Protein AF-A0A5J4P991-F1 (afdb_monomer)

Nearest PDB structures (foldseek):
  1sul-assembly2_B  TM=8.605E-01  e=2.873E-03  Bacillus subtilis
  7szs-assembly1_B  TM=7.754E-01  e=6.994E-03  Klebsiella pneumoniae subsp. pneumoniae HS11286
  7szs-assembly1_A  TM=8.284E-01  e=1.295E-02  Klebsiella pneumoniae subsp. pneumoniae HS11286
  5n4f-assembly1_A  TM=2.657E-01  e=2.353E+00  Galerina marginata

InterPro domains:
  IPR006073 GTP binding domain [PF01926] (2-83)
  IPR027417 P-loop containing nucleoside triphosphate hydrolase [G3DSA:3.40.50.300] (1-86)
  IPR027417 P-loop containing nucleoside triphosphate hydrolase [SSF52540] (2-86)
  IPR030393 EngB-type guanine nucleotide-binding (G) domain [PS51706] (1-86)

Organism: NCBI:txid433724

Secondary structure (DSSP, 8-state):
-------S----EEEEETTTEEEEEPPPTT-TTS-HHHHHHHHHHHHHHHHH-TT---------TTSPPPHHHHHHHHHHHHTT--

Radius of gyration: 14.64 Å; Cα contacts (8 Å, |Δi|>4): 50; chains: 1; bounding box: 34×31×31 Å

Solvent-accessible surface area (backbone atoms only — not comparable to full-atom values): 5810 Å² total; per-residue (Å²): 135,83,78,90,64,92,80,86,77,86,63,75,47,78,43,77,44,95,86,76,49,73,53,70,49,69,69,67,92,78,62,76,90,54,60,72,71,58,46,52,55,47,49,50,53,52,49,52,50,70,74,66,40,83,85,64,79,69,67,86,86,90,74,65,87,91,50,78,86,47,72,69,56,52,55,50,54,48,52,35,55,77,71,67,58,82

Foldseek 3Di:
DPDPDPDDDFDWDWDQDPVPDTDIDQPDLPPPPDDPVVNVVSVVVVVCCQQVVPPDDADDDDDDPVDDQDPSNVVVVVVCVVSVGD

Structure (mmCIF, N/CA/C/O backbone):
data_AF-A0A5J4P991-F1
#
_entry.id   AF-A0A5J4P991-F1
#
loop_
_atom_site.group_PDB
_atom_site.id
_atom_site.type_symbol
_atom_site.label_atom_id
_atom_site.label_alt_id
_atom_site.label_comp_id
_atom_site.label_asym_id
_atom_site.label_entity_id
_atom_site.label_seq_id
_atom_site.pdbx_PDB_ins_code
_atom_site.Cartn_x
_atom_site.Cartn_y
_atom_site.Cartn_z
_atom_site.occupancy
_atom_site.B_iso_or_equiv
_atom_site.auth_seq_id
_atom_site.auth_comp_id
_atom_site.auth_asym_id
_atom_site.auth_atom_id
_atom_site.pdbx_PDB_model_num
ATOM 1 N N . MET A 1 1 ? -20.882 16.323 -13.335 1.00 32.19 1 MET A N 1
ATOM 2 C CA . MET A 1 1 ? -19.745 16.765 -14.169 1.00 32.19 1 MET A CA 1
ATOM 3 C C . MET A 1 1 ? -18.547 15.897 -13.834 1.00 32.19 1 MET A C 1
ATOM 5 O O . MET A 1 1 ? -17.917 16.099 -12.805 1.00 32.19 1 MET A O 1
ATOM 9 N N . THR A 1 2 ? -18.298 14.864 -14.631 1.00 37.81 2 THR A N 1
ATOM 10 C CA . THR A 1 2 ? -17.127 13.989 -14.506 1.00 37.81 2 THR A CA 1
ATOM 11 C C . THR A 1 2 ? -15.935 14.711 -15.129 1.00 37.81 2 THR A C 1
ATOM 13 O O . THR A 1 2 ? -15.959 15.050 -16.306 1.00 37.81 2 THR A O 1
ATOM 16 N N . SER A 1 3 ? -14.936 15.039 -14.309 1.00 33.56 3 SER A N 1
ATOM 17 C CA . SER A 1 3 ? -13.747 15.793 -14.716 1.00 33.56 3 SER A CA 1
ATOM 18 C C . SER A 1 3 ? -12.902 14.984 -15.703 1.00 33.56 3 SER A C 1
ATOM 20 O O . SER A 1 3 ? -12.308 13.967 -15.351 1.00 33.56 3 SER A O 1
ATOM 22 N N . SER A 1 4 ? -12.842 15.463 -16.943 1.00 43.50 4 SER A N 1
ATOM 23 C CA . SER A 1 4 ? -12.177 14.848 -18.097 1.00 43.50 4 SER A CA 1
ATOM 24 C C . SER A 1 4 ? -10.653 15.041 -18.125 1.00 43.50 4 SER A C 1
ATOM 26 O O . SER A 1 4 ? -10.071 15.167 -19.199 1.00 43.50 4 SER A O 1
ATOM 28 N N . THR A 1 5 ? -9.980 15.071 -16.968 1.00 45.62 5 THR A N 1
ATOM 29 C CA . THR A 1 5 ? -8.505 15.105 -16.917 1.00 45.62 5 THR A CA 1
ATOM 30 C C . THR A 1 5 ? -7.985 13.844 -16.228 1.00 45.62 5 THR A C 1
ATOM 32 O O . THR A 1 5 ? -7.989 13.779 -14.996 1.00 45.62 5 THR A O 1
ATOM 35 N N . PRO A 1 6 ? -7.530 12.821 -16.974 1.00 41.53 6 PRO A N 1
ATOM 36 C CA . PRO A 1 6 ? -6.957 11.629 -16.373 1.00 41.53 6 PRO A CA 1
ATOM 37 C C . PRO A 1 6 ? -5.646 11.996 -15.668 1.00 41.53 6 PRO A C 1
ATOM 39 O O . PRO A 1 6 ? -4.664 12.370 -16.304 1.00 41.53 6 PRO A O 1
ATOM 42 N N . GLY A 1 7 ? -5.616 11.856 -14.343 1.00 49.69 7 GLY A N 1
ATOM 43 C CA . GLY A 1 7 ? -4.365 11.598 -13.637 1.00 49.69 7 GLY A CA 1
ATOM 44 C C . GLY A 1 7 ? -3.673 12.747 -12.903 1.00 49.69 7 GLY A C 1
ATOM 45 O O . GLY A 1 7 ? -2.461 12.895 -13.039 1.00 49.69 7 GLY A O 1
ATOM 46 N N . LYS A 1 8 ? -4.384 13.485 -12.043 1.00 52.66 8 LYS A N 1
ATOM 47 C CA . LYS A 1 8 ? -3.727 14.378 -11.063 1.00 52.66 8 LYS A CA 1
ATOM 48 C C . LYS A 1 8 ? -3.796 13.929 -9.605 1.00 52.66 8 LYS A C 1
ATOM 50 O O . LYS A 1 8 ? -2.882 14.264 -8.864 1.00 52.66 8 LYS A O 1
ATOM 55 N N . THR A 1 9 ? -4.775 13.119 -9.215 1.00 54.28 9 THR A N 1
ATOM 56 C CA . THR A 1 9 ? -4.893 12.656 -7.825 1.00 54.28 9 THR A CA 1
ATOM 57 C C . THR A 1 9 ? -4.691 11.150 -7.774 1.00 54.28 9 THR A C 1
ATOM 59 O O . THR A 1 9 ? -5.379 10.406 -8.469 1.00 54.28 9 THR A O 1
ATOM 62 N N . LEU A 1 10 ? -3.688 10.718 -7.014 1.00 72.50 10 LEU A N 1
ATOM 63 C CA . LEU A 1 10 ? -3.520 9.329 -6.608 1.00 72.50 10 LEU A CA 1
ATOM 64 C C . LEU A 1 10 ? -4.385 9.173 -5.359 1.00 72.50 10 LEU A C 1
ATOM 66 O O . LEU A 1 10 ? -4.169 9.876 -4.377 1.00 72.50 10 LEU A O 1
ATOM 70 N N . LEU A 1 11 ? -5.441 8.375 -5.463 1.00 83.50 11 LEU A N 1
ATOM 71 C CA . LEU A 1 11 ? -6.394 8.170 -4.379 1.00 83.50 11 LEU A CA 1
ATOM 72 C C . LEU A 1 11 ? -6.052 6.867 -3.668 1.00 83.50 11 LEU A C 1
ATOM 74 O O . LEU A 1 11 ? -5.709 5.887 -4.323 1.00 83.50 11 LEU A O 1
ATOM 78 N N . ILE A 1 12 ? -6.172 6.881 -2.345 1.00 90.62 12 ILE A N 1
ATOM 79 C CA . ILE A 1 12 ? -6.173 5.672 -1.528 1.00 90.62 12 ILE A CA 1
ATOM 80 C C . ILE A 1 12 ? -7.628 5.243 -1.369 1.00 90.62 12 ILE A C 1
ATOM 82 O O . ILE A 1 12 ? -8.430 5.957 -0.753 1.00 90.62 12 ILE A O 1
ATOM 86 N N . ASN A 1 13 ? -7.982 4.093 -1.933 1.00 92.25 13 ASN A N 1
ATOM 87 C CA . ASN A 1 13 ? -9.360 3.618 -1.913 1.00 92.25 13 ASN A CA 1
ATOM 88 C C . ASN A 1 13 ? -9.591 2.752 -0.673 1.00 92.25 13 ASN A C 1
ATOM 90 O O . ASN A 1 13 ? -8.855 1.801 -0.433 1.00 92.25 13 ASN A O 1
ATOM 94 N N . HIS A 1 14 ? -10.624 3.073 0.105 1.00 95.38 14 HIS A N 1
ATOM 95 C CA . HIS A 1 14 ? -10.991 2.330 1.310 1.00 95.38 14 HIS A CA 1
ATOM 96 C C . HIS A 1 14 ? -12.301 1.576 1.079 1.00 95.38 14 HIS A C 1
ATOM 98 O O . HIS A 1 14 ? -13.326 2.184 0.768 1.00 95.38 14 HIS A O 1
ATOM 104 N N . PHE A 1 15 ? -12.279 0.262 1.282 1.00 97.06 15 PHE A N 1
ATOM 105 C CA . PHE A 1 15 ? -13.441 -0.610 1.158 1.00 97.06 15 PHE A CA 1
ATOM 106 C C . PHE A 1 15 ? -13.810 -1.160 2.533 1.00 97.06 15 PHE A C 1
ATOM 108 O O . PHE A 1 15 ? -13.039 -1.905 3.131 1.00 97.06 15 PHE A O 1
ATOM 115 N N . LEU A 1 16 ? -14.985 -0.787 3.043 1.00 97.69 16 LEU A N 1
ATOM 116 C CA . LEU A 1 16 ? -15.492 -1.301 4.315 1.00 97.69 16 LEU A CA 1
ATOM 11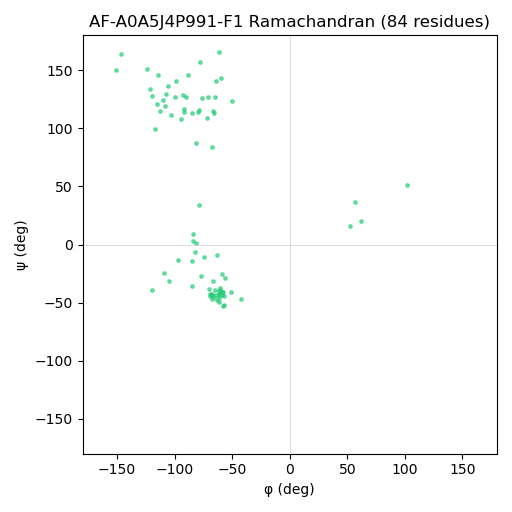7 C C . LEU A 1 16 ? -16.095 -2.697 4.113 1.00 97.69 16 LEU A C 1
ATOM 119 O O . LEU A 1 16 ? -17.126 -2.844 3.456 1.00 97.69 16 LEU A O 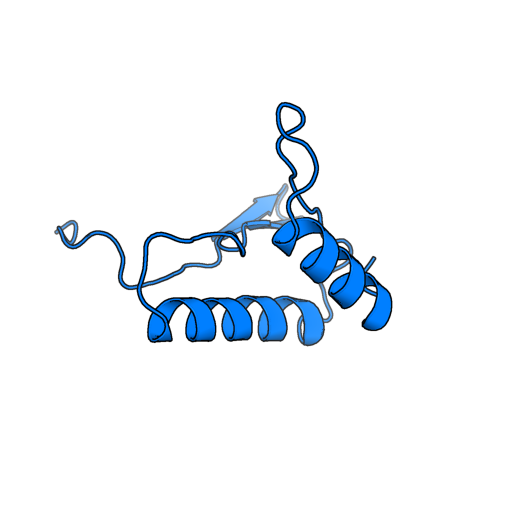1
ATOM 123 N N . ILE A 1 17 ? -15.472 -3.710 4.710 1.00 97.75 17 ILE A N 1
ATOM 124 C CA . ILE A 1 17 ? -15.877 -5.113 4.621 1.00 97.75 17 ILE A CA 1
ATOM 125 C C . ILE A 1 17 ? -16.663 -5.492 5.872 1.00 97.75 17 ILE A C 1
ATOM 127 O O . ILE A 1 17 ? -16.215 -5.260 6.994 1.00 97.75 17 ILE A O 1
ATOM 131 N N . ASN A 1 18 ? -17.864 -6.045 5.679 1.00 97.25 18 ASN A N 1
ATOM 132 C CA . ASN A 1 18 ? -18.767 -6.506 6.745 1.00 97.25 18 ASN A CA 1
ATOM 133 C C . ASN A 1 18 ? -19.067 -5.476 7.851 1.00 97.25 18 ASN A C 1
ATOM 135 O O . ASN A 1 18 ? -19.598 -5.840 8.891 1.00 97.25 18 ASN A O 1
ATOM 139 N N . LYS A 1 19 ? -18.784 -4.184 7.616 1.00 96.62 19 LYS A N 1
ATOM 140 C CA . LYS A 1 19 ? -18.821 -3.104 8.622 1.00 96.62 19 LYS A CA 1
ATOM 141 C C . LYS A 1 19 ? -17.832 -3.279 9.784 1.00 96.62 19 LYS A C 1
ATOM 143 O O . LYS A 1 19 ? -18.012 -2.647 10.820 1.00 96.62 19 LYS A O 1
ATOM 148 N N . GLU A 1 20 ? -16.792 -4.085 9.604 1.00 97.00 20 GLU A N 1
ATOM 149 C CA . GLU A 1 20 ? -15.859 -4.450 10.676 1.00 97.00 20 GLU A CA 1
ATOM 150 C C . GLU A 1 20 ? -14.423 -4.018 10.385 1.00 97.00 20 GLU A C 1
ATOM 152 O O . GLU A 1 20 ? -13.732 -3.549 11.285 1.00 97.00 20 GLU A O 1
ATOM 157 N N . TRP A 1 21 ? -13.969 -4.135 9.136 1.00 96.75 21 TRP A N 1
ATOM 158 C CA . TRP A 1 21 ? -12.584 -3.836 8.776 1.00 96.75 21 TRP A CA 1
ATOM 159 C C . TRP A 1 21 ? -12.472 -3.245 7.373 1.00 96.75 21 TRP A C 1
ATOM 161 O O . TRP A 1 21 ? -13.408 -3.307 6.574 1.00 96.75 21 TRP A O 1
ATOM 171 N N . TYR A 1 22 ? -11.323 -2.637 7.084 1.00 96.94 22 TYR A N 1
ATOM 172 C CA . TYR A 1 22 ? -11.056 -2.005 5.798 1.00 96.94 22 TYR A CA 1
ATOM 173 C C . TYR A 1 22 ? -10.065 -2.822 4.981 1.00 96.94 22 TYR A C 1
ATOM 175 O O . TYR A 1 22 ? -8.977 -3.131 5.459 1.00 96.94 22 TYR A O 1
ATOM 183 N N . LEU A 1 23 ? -10.421 -3.088 3.726 1.00 97.06 23 LEU A N 1
ATOM 184 C CA . LEU A 1 23 ? -9.449 -3.411 2.691 1.00 97.06 23 LEU A CA 1
ATOM 185 C C . LEU A 1 23 ? -9.072 -2.107 1.990 1.00 97.06 23 LEU A C 1
ATOM 187 O O . LEU A 1 23 ? -9.952 -1.3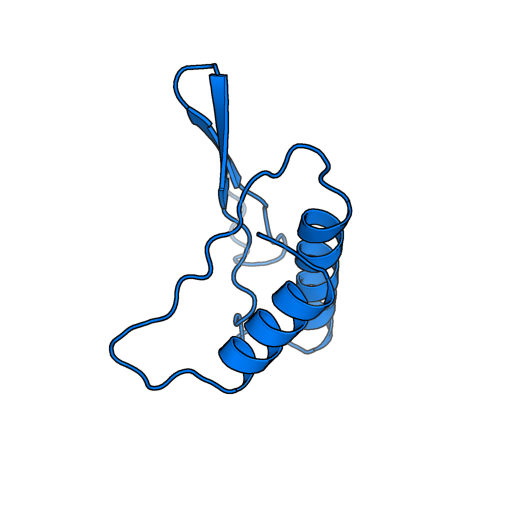39 1.596 1.00 97.06 23 LEU A O 1
ATOM 191 N N . VAL A 1 24 ? -7.777 -1.838 1.870 1.00 95.81 24 VAL A N 1
ATOM 192 C CA . VAL A 1 24 ? -7.273 -0.569 1.344 1.00 95.81 24 VAL A CA 1
ATOM 193 C C . VAL A 1 24 ? -6.440 -0.830 0.101 1.00 95.81 24 VAL A C 1
ATOM 195 O O . VAL A 1 24 ? -5.526 -1.647 0.124 1.00 95.81 24 VAL A O 1
ATOM 198 N N . ASP A 1 25 ? -6.773 -0.129 -0.977 1.00 93.44 25 ASP A N 1
ATOM 199 C CA . ASP A 1 25 ? -6.049 -0.162 -2.246 1.00 93.44 25 ASP A CA 1
ATOM 200 C C . ASP A 1 25 ? -5.192 1.103 -2.366 1.00 93.44 25 ASP A C 1
ATOM 202 O O . ASP A 1 25 ? -5.703 2.229 -2.454 1.00 93.44 25 ASP A O 1
ATOM 206 N N . LEU A 1 26 ? -3.876 0.893 -2.294 1.00 91.38 26 LEU A N 1
ATOM 207 C CA . LEU A 1 26 ? -2.861 1.925 -2.444 1.00 91.38 26 LEU A CA 1
ATOM 208 C C . LEU A 1 26 ? -2.497 2.080 -3.923 1.00 91.38 26 LEU A C 1
ATOM 210 O O . LEU A 1 26 ? -2.446 1.095 -4.662 1.00 91.38 26 LEU A O 1
ATOM 214 N N . PRO A 1 27 ? -2.174 3.296 -4.388 1.00 88.00 27 PRO A N 1
ATOM 215 C CA . PRO A 1 27 ? -1.723 3.451 -5.757 1.00 88.00 27 PRO A CA 1
ATOM 216 C C . PRO A 1 27 ? -0.392 2.713 -5.978 1.00 88.00 27 PRO A C 1
ATOM 218 O O . PRO A 1 27 ? 0.494 2.740 -5.131 1.00 88.00 27 PRO A O 1
ATOM 221 N N . GLY A 1 28 ? -0.237 2.067 -7.135 1.00 84.00 28 GLY A N 1
ATOM 222 C CA . GLY A 1 28 ? 0.911 1.191 -7.392 1.00 84.00 28 GLY A CA 1
ATOM 223 C C . GLY A 1 28 ? 2.260 1.919 -7.426 1.00 84.00 28 GLY A C 1
ATOM 224 O O . GLY A 1 28 ? 2.453 2.833 -8.230 1.00 84.00 28 GLY A O 1
ATOM 225 N N . TYR A 1 29 ? 3.223 1.443 -6.632 1.00 81.69 29 TYR A N 1
ATOM 226 C CA . TYR A 1 29 ? 4.583 1.993 -6.512 1.00 81.69 29 TYR A CA 1
ATOM 227 C C . TYR A 1 29 ? 5.366 2.001 -7.842 1.00 81.69 29 TYR A C 1
ATOM 229 O O . TYR A 1 29 ? 6.219 2.855 -8.070 1.00 81.69 29 TYR A O 1
ATOM 237 N N . GLY A 1 30 ? 5.020 1.104 -8.772 1.00 73.06 30 GLY A N 1
ATOM 238 C CA . GLY A 1 30 ? 5.642 0.980 -10.092 1.00 73.06 30 GLY A CA 1
ATOM 239 C C . GLY A 1 30 ? 5.109 1.908 -11.188 1.00 73.06 30 GLY A C 1
ATOM 240 O O . GLY A 1 30 ? 5.453 1.713 -12.355 1.00 73.06 30 GLY A O 1
ATOM 241 N N . TYR A 1 31 ? 4.251 2.896 -10.887 1.00 64.31 31 TYR A N 1
ATOM 242 C CA . TYR A 1 31 ? 3.583 3.710 -11.916 1.00 64.31 31 TYR A CA 1
ATOM 243 C C . TYR A 1 31 ? 4.561 4.619 -12.697 1.00 64.31 31 TYR A C 1
ATOM 245 O O . TYR A 1 31 ? 4.726 5.815 -12.448 1.00 64.31 31 TYR A O 1
ATOM 253 N N . ALA A 1 32 ? 5.191 4.043 -13.723 1.00 51.47 32 ALA A N 1
ATOM 254 C CA . ALA A 1 32 ? 6.267 4.633 -14.513 1.00 51.47 32 ALA A CA 1
ATOM 255 C C . ALA A 1 32 ? 5.818 5.730 -15.498 1.00 51.47 32 ALA A C 1
ATOM 257 O O . ALA A 1 32 ? 6.663 6.432 -16.053 1.00 51.47 32 ALA A O 1
ATOM 258 N N . LYS A 1 33 ? 4.512 5.916 -15.725 1.00 51.97 33 LYS A N 1
ATOM 259 C CA . LYS A 1 33 ? 3.986 6.784 -16.799 1.00 51.97 33 LYS A CA 1
ATOM 260 C C . LYS A 1 33 ? 3.934 8.282 -16.484 1.00 51.97 33 LYS A C 1
ATOM 262 O O . LYS A 1 33 ? 3.460 9.049 -17.319 1.00 51.97 33 LYS A O 1
ATOM 267 N N . ARG A 1 34 ? 4.380 8.732 -15.310 1.00 57.22 34 ARG A N 1
ATOM 268 C CA . ARG A 1 34 ? 4.378 10.161 -14.962 1.00 57.22 34 ARG A CA 1
ATOM 269 C C . ARG A 1 34 ? 5.775 10.644 -14.572 1.00 57.22 34 ARG A C 1
ATOM 271 O O . ARG A 1 34 ? 6.605 9.865 -14.110 1.00 57.22 34 ARG A O 1
ATOM 278 N N . GLY A 1 35 ? 6.046 11.927 -14.819 1.00 63.81 35 GLY A N 1
ATOM 279 C CA . GLY A 1 35 ? 7.362 12.538 -14.607 1.00 63.81 35 GLY A CA 1
ATOM 280 C C . GLY A 1 35 ? 7.840 12.489 -13.149 1.00 63.81 35 GLY A C 1
ATOM 281 O O . GLY A 1 35 ? 7.048 12.265 -12.231 1.00 63.81 35 GLY A O 1
ATOM 282 N N . HIS A 1 36 ? 9.134 12.750 -12.936 1.00 69.00 36 HIS A N 1
ATOM 283 C CA . HIS A 1 36 ? 9.828 12.629 -11.641 1.00 69.00 36 HIS A CA 1
ATOM 284 C C . HIS A 1 36 ? 9.040 13.168 -10.435 1.00 69.00 36 HIS A C 1
ATOM 286 O O . HIS A 1 36 ? 8.892 12.466 -9.440 1.00 69.00 36 HIS A O 1
ATOM 292 N N . LYS A 1 37 ? 8.453 14.369 -10.543 1.00 71.62 37 LYS A N 1
ATOM 293 C CA . LYS A 1 37 ? 7.708 15.009 -9.443 1.00 71.62 37 LYS A CA 1
ATOM 294 C C . LYS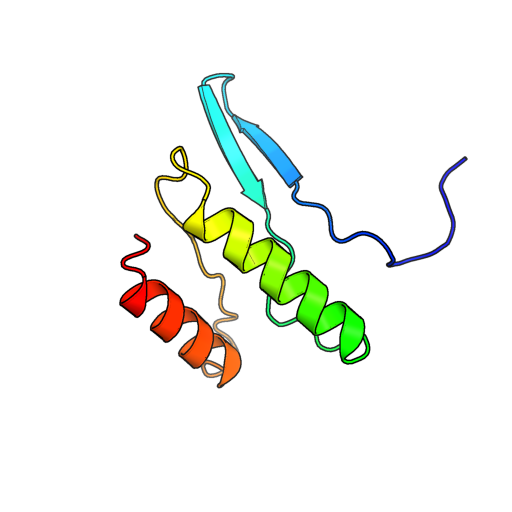 A 1 37 ? 6.541 14.163 -8.922 1.00 71.62 37 LYS A C 1
ATOM 296 O O . LYS A 1 37 ? 6.319 14.084 -7.723 1.00 71.62 37 LYS A O 1
ATOM 301 N N . SER A 1 38 ? 5.802 13.525 -9.822 1.00 71.19 38 SER A N 1
ATOM 302 C CA . SER A 1 38 ? 4.638 12.712 -9.449 1.00 71.19 38 SER A CA 1
ATOM 303 C C . SER A 1 38 ? 5.008 11.343 -8.883 1.00 71.19 38 SER A C 1
ATOM 305 O O . SER A 1 38 ? 4.257 10.811 -8.075 1.00 71.19 38 SER A O 1
ATOM 307 N N . ARG A 1 39 ? 6.167 10.795 -9.273 1.00 73.31 39 ARG A N 1
ATOM 308 C CA . ARG A 1 39 ? 6.709 9.571 -8.672 1.00 73.31 39 ARG A CA 1
ATOM 309 C C . ARG A 1 39 ? 7.128 9.823 -7.229 1.00 73.31 39 ARG A C 1
ATOM 311 O O . ARG A 1 39 ? 6.774 9.038 -6.366 1.00 73.31 39 ARG A O 1
ATOM 318 N N . GLN A 1 40 ? 7.784 10.956 -6.963 1.00 79.12 40 GLN A N 1
ATOM 319 C CA . GLN A 1 40 ? 8.156 11.332 -5.598 1.00 79.12 40 GLN A CA 1
ATOM 320 C C . GLN A 1 40 ? 6.928 11.517 -4.702 1.00 79.12 40 GLN A C 1
ATOM 322 O O . GLN A 1 40 ? 6.885 10.987 -3.603 1.00 79.12 40 GLN A O 1
ATOM 327 N N . GLN A 1 41 ? 5.907 12.231 -5.189 1.00 80.12 41 GLN A N 1
ATOM 328 C CA . GLN A 1 41 ? 4.660 12.423 -4.439 1.00 80.12 41 GLN A CA 1
ATOM 329 C C . GLN A 1 41 ? 3.958 11.099 -4.126 1.00 80.12 41 GLN A C 1
ATOM 331 O O . GLN A 1 41 ? 3.388 10.953 -3.052 1.00 80.12 41 GLN A O 1
ATOM 336 N N . LEU A 1 42 ? 3.991 10.148 -5.062 1.00 79.88 42 LEU A N 1
ATOM 337 C CA . LEU A 1 42 ? 3.443 8.816 -4.846 1.00 79.88 42 LEU A CA 1
ATOM 338 C C . LEU A 1 42 ? 4.244 8.033 -3.805 1.00 79.88 42 LEU A C 1
ATOM 340 O O . LEU A 1 42 ? 3.641 7.404 -2.946 1.00 79.88 42 LEU A O 1
ATOM 344 N N . HIS A 1 43 ? 5.574 8.092 -3.881 1.00 82.12 43 HIS A N 1
ATOM 345 C CA . HIS A 1 43 ? 6.447 7.433 -2.916 1.00 82.12 43 HIS A CA 1
ATOM 346 C C . HIS A 1 43 ? 6.149 7.914 -1.499 1.00 82.12 43 HIS A C 1
ATOM 348 O O . HIS A 1 43 ? 5.838 7.097 -0.646 1.00 82.12 43 HIS A O 1
ATOM 354 N N . THR A 1 44 ? 6.132 9.234 -1.288 1.00 86.75 44 THR A N 1
ATOM 355 C CA . THR A 1 44 ? 5.798 9.831 0.011 1.00 86.75 44 THR A CA 1
ATOM 356 C C . THR A 1 44 ? 4.403 9.417 0.481 1.00 86.75 44 THR A C 1
ATOM 358 O O . THR A 1 44 ? 4.248 9.015 1.618 1.00 86.75 44 THR A O 1
ATOM 361 N N . LEU A 1 45 ? 3.391 9.411 -0.396 1.00 88.50 45 LEU A N 1
ATOM 362 C CA . LEU A 1 45 ? 2.036 8.988 -0.015 1.00 88.50 45 LEU A CA 1
ATOM 363 C C . LEU A 1 45 ? 1.977 7.527 0.469 1.00 88.50 45 LEU A C 1
ATOM 365 O O . LEU A 1 45 ? 1.260 7.229 1.421 1.00 88.50 45 LEU A O 1
ATOM 369 N N . ILE A 1 46 ? 2.666 6.614 -0.224 1.00 90.06 46 ILE A N 1
ATOM 370 C CA . ILE A 1 46 ? 2.714 5.196 0.160 1.00 90.06 46 ILE A CA 1
ATOM 371 C C . ILE A 1 46 ? 3.486 5.049 1.471 1.00 90.06 46 ILE A C 1
ATOM 373 O O . ILE A 1 46 ? 3.007 4.374 2.374 1.00 90.06 46 ILE A O 1
ATOM 377 N N . GLU A 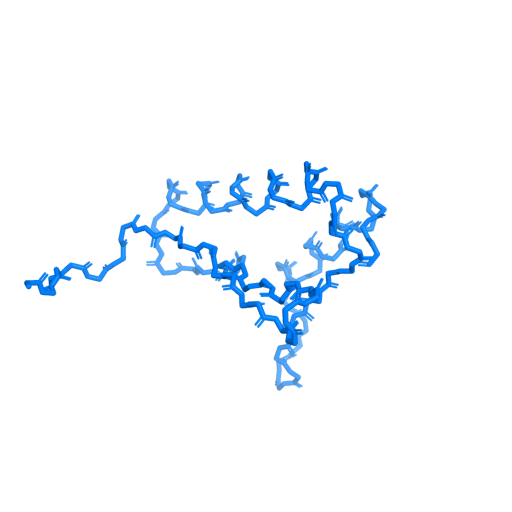1 47 ? 4.646 5.692 1.572 1.00 91.00 47 GLU A N 1
ATOM 378 C CA . GLU A 1 47 ? 5.517 5.672 2.745 1.00 91.00 47 GLU A CA 1
ATOM 379 C C . GLU A 1 47 ? 4.793 6.178 3.997 1.00 91.00 47 GLU A C 1
ATOM 381 O O . GLU A 1 47 ? 4.685 5.432 4.968 1.00 91.00 47 GLU A O 1
ATOM 386 N N . ASP A 1 48 ? 4.192 7.369 3.936 1.00 92.25 48 ASP A N 1
ATOM 387 C CA . ASP A 1 48 ? 3.417 7.949 5.036 1.00 92.25 48 ASP A CA 1
ATOM 388 C C . ASP A 1 48 ? 2.278 7.004 5.453 1.00 92.25 48 ASP A C 1
ATOM 390 O O . ASP A 1 48 ? 2.068 6.741 6.635 1.00 92.25 48 ASP A O 1
ATOM 394 N N . TYR A 1 49 ? 1.552 6.426 4.487 1.00 93.19 49 TYR A N 1
ATOM 395 C CA . TYR A 1 49 ? 0.456 5.513 4.809 1.00 93.19 49 TYR A CA 1
ATOM 396 C C . TYR A 1 49 ? 0.947 4.228 5.479 1.00 93.19 49 TYR A C 1
ATOM 398 O O . TYR A 1 49 ? 0.346 3.776 6.447 1.00 93.19 49 TYR A O 1
ATOM 406 N N . VAL A 1 50 ? 2.011 3.617 4.962 1.00 94.25 50 VAL A N 1
ATOM 407 C CA . VAL A 1 50 ? 2.527 2.338 5.463 1.00 94.25 50 VAL A CA 1
ATOM 408 C C . VAL A 1 50 ? 3.165 2.494 6.843 1.00 94.25 50 VAL A C 1
ATOM 410 O O . VAL A 1 50 ? 2.990 1.616 7.685 1.00 94.25 50 VAL A O 1
ATOM 413 N N . LEU A 1 51 ? 3.874 3.599 7.088 1.00 94.06 51 LEU A N 1
ATOM 414 C CA . LEU A 1 51 ? 4.604 3.819 8.336 1.00 94.06 51 LEU A CA 1
ATOM 415 C C . LEU A 1 51 ? 3.739 4.411 9.453 1.00 94.06 51 LEU A C 1
ATOM 417 O O . LEU A 1 51 ? 3.938 4.073 10.618 1.00 94.06 51 LEU A O 1
ATOM 421 N N . GLU A 1 52 ? 2.790 5.292 9.129 1.00 94.25 52 GLU A N 1
ATOM 422 C CA . GLU A 1 52 ? 2.035 6.034 10.149 1.00 94.25 52 GLU A CA 1
ATOM 423 C C . GLU A 1 52 ? 0.679 5.396 10.485 1.00 94.25 52 GLU A C 1
ATOM 425 O O . GLU A 1 52 ? 0.040 5.753 11.480 1.00 94.25 52 GLU A O 1
ATOM 430 N N . ARG A 1 53 ? 0.193 4.446 9.675 1.00 94.19 53 ARG A N 1
ATOM 431 C CA . ARG A 1 53 ? -1.123 3.830 9.887 1.00 94.19 53 ARG A CA 1
ATOM 432 C C . ARG A 1 53 ? -1.077 2.729 10.943 1.00 94.19 53 ARG A C 1
ATOM 434 O O . ARG A 1 53 ? -1.034 1.547 10.624 1.00 94.19 53 ARG A O 1
ATOM 441 N N . GLU A 1 54 ? -1.248 3.115 12.203 1.00 91.81 54 GLU A N 1
ATOM 442 C CA . GLU A 1 54 ? -1.261 2.189 13.349 1.00 91.81 54 GLU A CA 1
ATOM 443 C C . GLU A 1 54 ? -2.297 1.049 13.246 1.00 91.81 54 GLU A C 1
ATOM 445 O O . GLU A 1 54 ? -2.088 -0.028 13.797 1.00 91.81 54 GLU A O 1
ATOM 450 N N . GLN A 1 55 ? -3.427 1.256 12.555 1.00 93.69 55 GLN A N 1
ATOM 451 C CA . GLN A 1 55 ? -4.459 0.219 12.386 1.00 93.69 55 GLN A CA 1
ATOM 452 C C . GLN A 1 55 ? -4.156 -0.780 11.258 1.00 93.69 55 GLN A C 1
ATOM 454 O O . GLN A 1 55 ? -4.932 -1.718 11.061 1.00 93.69 55 GLN A O 1
ATOM 459 N N . MET A 1 56 ? -3.101 -0.562 10.466 1.00 94.94 56 MET A N 1
ATOM 460 C CA . MET A 1 56 ? -2.708 -1.490 9.411 1.00 94.94 56 MET A CA 1
ATOM 461 C C . MET A 1 56 ? -2.121 -2.751 10.045 1.00 94.94 56 MET A C 1
ATOM 463 O O . MET A 1 56 ? -1.210 -2.680 10.861 1.00 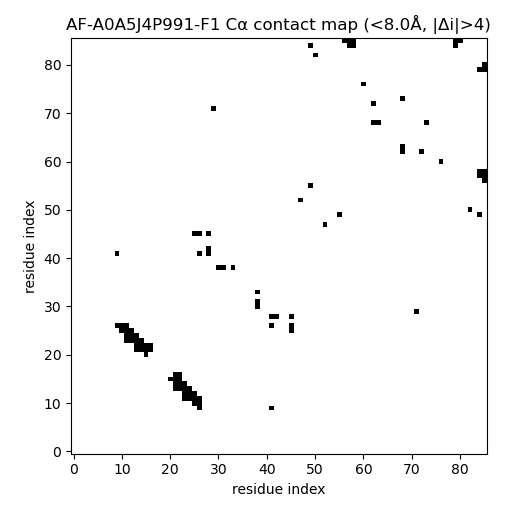94.94 56 MET A O 1
ATOM 467 N N . THR A 1 57 ? -2.651 -3.914 9.672 1.00 94.12 57 THR A N 1
ATOM 468 C CA . THR A 1 57 ? -2.225 -5.193 10.255 1.00 94.12 57 THR A CA 1
ATOM 469 C C . THR A 1 57 ? -1.346 -6.019 9.332 1.00 94.12 57 THR A C 1
ATOM 471 O O . THR A 1 57 ? -0.521 -6.770 9.833 1.00 94.12 57 THR A O 1
ATOM 474 N N . ASN A 1 58 ? -1.538 -5.914 8.016 1.00 94.75 58 ASN A N 1
ATOM 475 C CA . ASN A 1 58 ? -0.769 -6.622 6.993 1.00 94.75 58 ASN A CA 1
ATOM 476 C C . ASN A 1 58 ? -0.733 -5.783 5.716 1.00 94.75 58 ASN A C 1
ATOM 478 O O . ASN A 1 58 ? -1.706 -5.078 5.416 1.00 94.75 58 ASN A O 1
ATOM 482 N N . LEU A 1 59 ? 0.339 -5.924 4.941 1.00 95.56 59 LEU A N 1
ATOM 483 C CA . LEU A 1 59 ? 0.455 -5.348 3.608 1.00 95.56 59 LEU A CA 1
ATOM 484 C C . LEU A 1 59 ? 0.692 -6.444 2.562 1.00 95.56 59 LEU A C 1
ATOM 486 O O . LEU A 1 59 ? 1.532 -7.320 2.721 1.00 95.56 59 LEU A O 1
ATOM 490 N N . PHE A 1 60 ? -0.037 -6.378 1.446 1.00 95.25 60 PHE A N 1
ATOM 491 C CA . PHE A 1 60 ? 0.122 -7.322 0.339 1.00 95.25 60 PHE A CA 1
ATOM 492 C C . PHE A 1 60 ? 0.796 -6.643 -0.852 1.00 95.25 60 PHE A C 1
ATOM 494 O O . PHE A 1 60 ? 0.244 -5.710 -1.436 1.00 95.25 60 PHE A O 1
ATOM 501 N N . VAL A 1 61 ? 1.965 -7.147 -1.248 1.00 93.50 61 VAL A N 1
ATOM 502 C CA . VAL A 1 61 ? 2.644 -6.739 -2.485 1.00 93.50 61 VAL A CA 1
ATOM 503 C C . VAL A 1 61 ? 2.215 -7.674 -3.612 1.00 93.50 61 VAL A C 1
ATOM 505 O O . VAL A 1 61 ? 2.462 -8.878 -3.565 1.00 93.50 61 VAL A O 1
ATOM 508 N N . LEU A 1 62 ? 1.546 -7.130 -4.629 1.00 93.38 62 LEU A N 1
ATOM 509 C CA . LEU A 1 62 ? 1.074 -7.901 -5.780 1.00 93.38 62 LEU A CA 1
ATOM 510 C C . LEU A 1 62 ? 2.100 -7.834 -6.916 1.00 93.38 62 LEU A C 1
ATOM 512 O O . LEU A 1 62 ? 2.229 -6.802 -7.572 1.00 93.38 62 LEU A O 1
ATOM 516 N N . ILE A 1 63 ? 2.792 -8.948 -7.162 1.00 91.62 63 ILE A N 1
ATOM 517 C CA . ILE A 1 63 ? 3.791 -9.087 -8.233 1.00 91.62 63 ILE A CA 1
ATOM 518 C C . ILE A 1 63 ? 3.208 -9.933 -9.369 1.00 91.62 63 ILE A C 1
ATOM 520 O O . ILE A 1 63 ? 2.558 -10.956 -9.141 1.00 91.62 63 ILE A O 1
ATOM 524 N N . ASP A 1 64 ? 3.434 -9.505 -10.612 1.00 91.25 64 ASP A N 1
ATOM 525 C CA . ASP A 1 64 ? 3.010 -10.251 -11.796 1.00 91.25 64 ASP A CA 1
ATOM 526 C C . ASP A 1 64 ? 3.873 -11.505 -11.985 1.00 91.25 64 ASP A C 1
ATOM 528 O O . ASP A 1 64 ? 5.023 -11.420 -12.402 1.00 91.25 64 ASP A O 1
ATOM 532 N N . ALA A 1 65 ? 3.290 -12.680 -11.742 1.00 94.31 65 ALA A N 1
ATOM 533 C CA . ALA A 1 65 ? 3.976 -13.972 -11.826 1.00 94.31 65 ALA A CA 1
ATOM 534 C C . ALA A 1 65 ? 4.496 -14.342 -13.231 1.00 94.31 65 ALA A C 1
ATOM 536 O O . ALA A 1 65 ? 5.191 -15.344 -13.386 1.00 94.31 65 ALA A O 1
ATOM 537 N N . ARG A 1 66 ? 4.133 -13.587 -14.274 1.00 95.81 66 ARG A N 1
ATOM 538 C CA . ARG A 1 66 ? 4.611 -13.813 -15.650 1.00 95.81 66 ARG A CA 1
ATOM 539 C C . ARG A 1 66 ? 5.962 -13.158 -15.920 1.00 95.81 66 ARG A C 1
ATOM 541 O O . ARG A 1 66 ? 6.560 -13.422 -16.961 1.00 95.81 66 ARG A O 1
ATOM 548 N N . LEU A 1 67 ? 6.390 -12.258 -15.042 1.00 91.81 67 LEU A N 1
ATOM 549 C CA . LEU A 1 67 ? 7.643 -11.529 -15.141 1.00 91.81 67 LEU A CA 1
ATOM 550 C C . LEU A 1 67 ? 8.538 -11.948 -13.978 1.00 91.81 67 LEU A C 1
ATOM 552 O O . LEU A 1 67 ? 8.060 -12.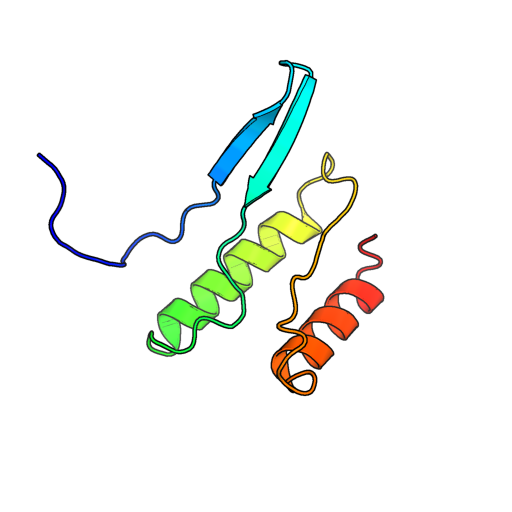197 -12.874 1.00 91.81 67 LEU A O 1
ATOM 556 N N . GLU A 1 68 ? 9.845 -11.995 -14.223 1.00 94.44 68 GLU A N 1
ATOM 557 C CA . GLU A 1 68 ? 10.804 -12.051 -13.121 1.00 94.44 68 GLU A CA 1
ATOM 558 C C . GLU A 1 68 ? 10.631 -10.809 -12.228 1.00 94.44 68 GLU A C 1
ATOM 560 O O . GLU A 1 68 ? 10.376 -9.723 -12.775 1.00 94.44 68 GLU A O 1
ATOM 565 N N . PRO A 1 69 ? 10.788 -10.933 -10.892 1.00 92.38 69 PRO A N 1
ATOM 566 C CA . PRO A 1 69 ? 10.699 -9.799 -9.980 1.00 92.38 69 PRO A CA 1
ATOM 567 C C . PRO A 1 69 ? 11.573 -8.642 -10.460 1.00 92.38 69 PRO A C 1
ATOM 569 O O . PRO A 1 69 ? 12.776 -8.792 -10.697 1.00 92.38 69 PRO A O 1
ATOM 572 N N . GLN A 1 70 ? 10.963 -7.476 -10.643 1.00 91.44 70 GLN A N 1
ATOM 573 C CA . GLN A 1 70 ? 11.678 -6.311 -11.129 1.00 91.44 70 GLN A CA 1
ATOM 574 C C . GLN A 1 70 ? 12.494 -5.699 -9.995 1.00 91.44 70 GLN A C 1
ATOM 576 O O . GLN A 1 70 ? 12.171 -5.834 -8.818 1.00 91.44 70 GLN A O 1
ATOM 581 N N . LYS A 1 71 ? 13.537 -4.944 -10.350 1.00 91.12 71 LYS A N 1
ATOM 582 C CA . LYS A 1 71 ? 14.376 -4.245 -9.368 1.00 91.12 71 LYS A CA 1
ATOM 583 C C . LYS A 1 71 ? 13.552 -3.418 -8.369 1.00 91.12 71 LYS A C 1
ATOM 585 O O . LYS A 1 71 ? 13.842 -3.447 -7.184 1.00 91.12 71 LYS A O 1
ATOM 590 N N . ILE A 1 72 ? 12.508 -2.743 -8.848 1.00 88.75 72 ILE A N 1
ATOM 591 C CA . ILE A 1 72 ? 11.618 -1.944 -8.001 1.00 88.75 72 ILE A CA 1
ATOM 592 C C . ILE A 1 72 ? 10.798 -2.796 -7.020 1.00 88.75 72 ILE A C 1
ATOM 594 O O . ILE A 1 72 ? 10.519 -2.338 -5.920 1.00 88.75 72 ILE A O 1
ATOM 598 N N . ASP A 1 73 ? 10.445 -4.032 -7.387 1.00 92.38 73 ASP A N 1
ATOM 599 C CA . ASP A 1 73 ? 9.748 -4.961 -6.491 1.00 92.38 73 ASP A CA 1
ATOM 600 C C . ASP A 1 73 ? 10.686 -5.401 -5.365 1.00 92.38 73 ASP A C 1
ATOM 602 O O . ASP A 1 73 ? 10.298 -5.409 -4.200 1.00 92.38 73 ASP A O 1
ATOM 606 N N . LEU A 1 74 ? 11.937 -5.724 -5.711 1.00 94.06 74 LEU A N 1
ATOM 607 C CA . LEU A 1 74 ? 12.967 -6.126 -4.752 1.00 94.06 74 LEU A CA 1
ATOM 608 C C . LEU A 1 74 ? 13.299 -4.997 -3.769 1.00 94.06 74 LEU A C 1
ATOM 610 O O . LEU A 1 74 ? 13.291 -5.231 -2.566 1.00 94.06 74 LEU A O 1
ATOM 614 N N . GLU A 1 75 ? 13.524 -3.780 -4.272 1.00 92.75 75 GLU A N 1
ATOM 615 C CA . GLU A 1 75 ? 13.789 -2.595 -3.442 1.00 92.75 75 GLU A CA 1
ATOM 616 C C . GLU A 1 75 ? 12.606 -2.279 -2.514 1.00 92.75 75 GLU A C 1
ATOM 618 O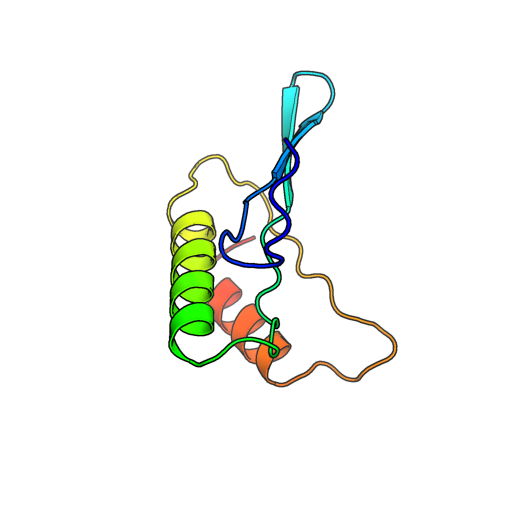 O . GLU A 1 75 ? 12.801 -1.948 -1.347 1.00 92.75 7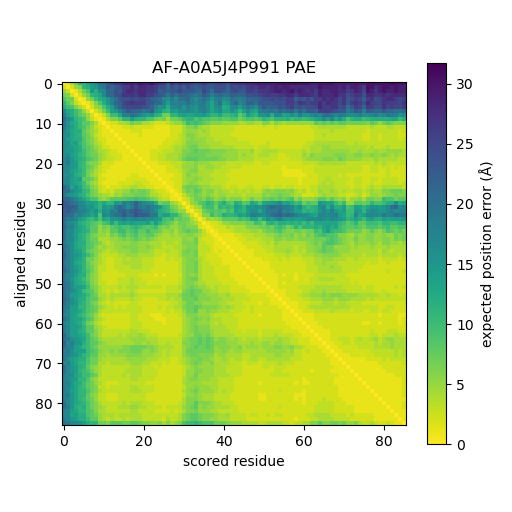5 GLU A O 1
ATOM 623 N N . PHE A 1 76 ? 11.368 -2.419 -3.004 1.00 92.62 76 PHE A N 1
ATOM 624 C CA . PHE A 1 76 ? 10.182 -2.182 -2.184 1.00 92.62 76 PHE A CA 1
ATOM 625 C C . PHE A 1 76 ? 10.010 -3.250 -1.095 1.00 92.62 76 PHE A C 1
ATOM 627 O O . PHE A 1 76 ? 9.728 -2.913 0.052 1.00 92.62 76 PHE A O 1
ATOM 634 N N . MET A 1 77 ? 10.226 -4.529 -1.418 1.00 94.25 77 MET A N 1
ATOM 635 C CA . MET A 1 77 ? 10.186 -5.614 -0.431 1.00 94.25 77 MET A CA 1
ATOM 636 C C . MET A 1 77 ? 11.294 -5.493 0.623 1.00 94.25 77 MET A C 1
ATOM 638 O O . MET A 1 77 ? 11.042 -5.752 1.798 1.00 94.25 77 MET A O 1
ATOM 642 N N . GLU A 1 78 ? 12.501 -5.081 0.228 1.00 95.88 78 GLU A N 1
ATOM 643 C CA . GLU A 1 78 ? 13.605 -4.808 1.155 1.00 95.88 78 GLU A CA 1
ATOM 644 C C . GLU A 1 78 ? 13.238 -3.682 2.128 1.00 95.88 78 GLU A C 1
ATOM 646 O O . GLU A 1 78 ? 13.310 -3.876 3.341 1.00 95.88 78 GLU A O 1
ATOM 651 N N . TRP A 1 79 ? 12.725 -2.560 1.612 1.00 95.19 79 TRP A N 1
ATOM 652 C CA . TRP A 1 79 ? 12.274 -1.430 2.428 1.00 95.19 79 TRP A CA 1
ATOM 653 C C . TRP A 1 79 ? 11.167 -1.816 3.425 1.00 95.19 79 TRP A C 1
ATOM 655 O O . TRP A 1 79 ? 11.206 -1.401 4.587 1.00 95.19 79 TRP A O 1
ATOM 665 N N . LEU A 1 80 ? 10.201 -2.649 3.018 1.00 95.31 80 LEU A N 1
ATOM 666 C CA . LEU A 1 80 ? 9.174 -3.176 3.928 1.00 95.31 80 LEU A CA 1
ATOM 667 C C . LEU A 1 80 ? 9.797 -4.015 5.054 1.00 95.31 80 LEU A C 1
ATOM 669 O O . LEU A 1 80 ? 9.427 -3.858 6.220 1.00 95.31 80 LEU A O 1
ATOM 673 N N . GLY A 1 81 ? 10.774 -4.863 4.721 1.00 95.94 81 GLY A N 1
ATOM 674 C CA . GLY A 1 81 ? 11.499 -5.687 5.687 1.00 95.94 81 GLY A CA 1
ATOM 675 C C . GLY A 1 81 ? 12.310 -4.866 6.693 1.00 95.94 81 GLY A C 1
ATOM 676 O O . GLY A 1 81 ? 12.252 -5.137 7.894 1.00 95.94 81 GLY A O 1
ATOM 677 N N . GLU A 1 82 ? 13.015 -3.829 6.233 1.00 96.69 82 GLU A N 1
ATOM 678 C CA . GLU A 1 82 ? 13.769 -2.904 7.093 1.00 96.69 82 GLU A CA 1
ATOM 679 C C . GLU A 1 82 ? 12.863 -2.180 8.098 1.00 96.69 82 GLU A C 1
ATOM 681 O O . GLU A 1 82 ? 13.213 -2.044 9.275 1.00 96.69 82 GLU A O 1
ATOM 686 N N . ASN A 1 83 ? 11.665 -1.786 7.657 1.00 95.44 83 ASN A N 1
ATOM 687 C CA . ASN A 1 83 ? 10.658 -1.125 8.489 1.00 95.44 83 ASN A CA 1
ATOM 688 C C . ASN A 1 83 ? 9.790 -2.100 9.300 1.00 95.44 83 ASN A C 1
ATOM 690 O O . ASN A 1 83 ? 8.912 -1.664 10.043 1.00 95.44 83 ASN A O 1
ATOM 694 N N . ARG A 1 84 ? 10.062 -3.411 9.217 1.00 94.56 84 ARG A N 1
ATOM 695 C CA . ARG A 1 84 ? 9.335 -4.476 9.932 1.00 94.56 84 ARG A CA 1
ATOM 696 C C . ARG A 1 84 ? 7.833 -4.468 9.640 1.00 94.56 84 ARG A C 1
ATOM 698 O O . ARG A 1 84 ? 7.028 -4.739 10.532 1.00 94.56 84 ARG A O 1
ATOM 705 N N . ILE A 1 85 ? 7.473 -4.153 8.400 1.00 95.25 85 ILE A N 1
ATOM 706 C CA . ILE A 1 85 ? 6.087 -4.202 7.946 1.00 95.25 85 ILE A CA 1
ATOM 707 C C . ILE A 1 85 ? 5.703 -5.673 7.711 1.00 95.25 85 ILE A C 1
ATOM 709 O O . ILE A 1 85 ? 6.440 -6.368 7.007 1.00 95.25 85 ILE A O 1
ATOM 713 N N . PRO A 1 86 ? 4.608 -6.156 8.328 1.00 87.62 86 PRO A N 1
ATOM 714 C CA . PRO A 1 86 ? 4.137 -7.533 8.189 1.00 87.62 86 PRO A CA 1
ATOM 715 C C . PRO A 1 86 ? 3.520 -7.837 6.819 1.00 87.62 86 PRO A C 1
ATOM 717 O O . PRO A 1 86 ? 2.817 -6.958 6.256 1.00 87.62 86 PRO A O 1
#

Sequence (86 aa):
MTSSTPGKTLLINHFLINKEWYLVDLPGYGYAKRGHKSRQQLHTLIEDYVLEREQMTNLFVLIDARLEPQKIDLEFMEWLGENRIP

pLDDT: mean 83.82, std 17.33, range [32.19, 97.75]

Mean predicted aligned error: 6.62 Å